Protein AF-A0A6I3TLT6-F1 (afdb_monomer_lite)

InterPro domains:
  IPR009057 Homedomain-like superfamily [SSF46689] (10-52)

Structure (mmCIF, N/CA/C/O backbone):
data_AF-A0A6I3TLT6-F1
#
_entry.id   AF-A0A6I3TLT6-F1
#
loop_
_atom_site.group_PDB
_atom_site.id
_atom_site.type_symbol
_atom_site.label_atom_id
_atom_site.label_alt_id
_atom_site.label_comp_id
_atom_site.label_asym_id
_atom_site.label_entity_id
_atom_site.label_seq_id
_atom_site.pdbx_PDB_ins_code
_atom_site.Cartn_x
_atom_site.Cartn_y
_atom_site.Cartn_z
_atom_site.occupancy
_atom_site.B_iso_or_equiv
_atom_site.auth_seq_id
_atom_site.auth_comp_id
_atom_site.auth_asym_id
_atom_site.auth_atom_id
_atom_site.pdbx_PDB_model_num
ATOM 1 N N . MET A 1 1 ? -21.005 -24.838 44.527 1.00 36.56 1 MET A N 1
ATOM 2 C CA . MET A 1 1 ? -20.343 -23.586 44.093 1.00 36.56 1 MET A CA 1
ATOM 3 C C . MET A 1 1 ? -20.657 -23.372 42.619 1.00 36.56 1 MET A C 1
ATOM 5 O O . MET A 1 1 ? -20.173 -24.137 41.798 1.00 36.56 1 MET A O 1
ATOM 9 N N . ILE A 1 2 ? -21.526 -22.415 42.280 1.00 41.06 2 ILE A N 1
ATOM 10 C CA . ILE A 1 2 ? -21.859 -22.098 40.882 1.00 41.06 2 ILE A CA 1
ATOM 11 C C . ILE A 1 2 ? -20.858 -21.042 40.410 1.00 41.06 2 ILE A C 1
ATOM 13 O O . ILE A 1 2 ? -20.896 -19.899 40.861 1.00 41.06 2 ILE A O 1
ATOM 17 N N . LEU A 1 3 ? -19.928 -21.436 39.540 1.00 45.03 3 LEU A N 1
ATOM 18 C CA . LEU A 1 3 ? -18.955 -20.527 38.943 1.00 45.03 3 LEU A CA 1
ATOM 19 C C . LEU A 1 3 ? -19.665 -19.697 37.859 1.00 45.03 3 LEU A C 1
ATOM 21 O O . LEU A 1 3 ? -19.879 -20.160 36.738 1.00 45.03 3 LEU A O 1
ATOM 25 N N . ALA A 1 4 ? -20.081 -18.479 38.206 1.00 45.50 4 ALA A N 1
ATOM 26 C CA . ALA A 1 4 ? -20.694 -17.550 37.265 1.00 45.50 4 ALA A CA 1
ATOM 27 C C . ALA A 1 4 ? -19.682 -17.159 36.170 1.00 45.50 4 ALA A C 1
ATOM 29 O O . ALA A 1 4 ? -18.732 -16.412 36.414 1.00 45.50 4 ALA A O 1
ATOM 30 N N . LYS A 1 5 ? -19.882 -17.658 34.942 1.00 53.06 5 LYS A N 1
ATOM 31 C CA . LYS A 1 5 ? -19.156 -17.195 33.748 1.00 53.06 5 LYS A CA 1
ATOM 32 C C . LYS A 1 5 ? -19.439 -15.704 33.546 1.00 53.06 5 LYS A C 1
ATOM 34 O O . LYS A 1 5 ? -20.548 -15.314 33.190 1.00 53.06 5 LYS A O 1
ATOM 39 N N . LYS A 1 6 ? -18.420 -14.869 33.752 1.00 47.28 6 LYS A N 1
ATOM 40 C CA . LYS A 1 6 ? -18.454 -13.425 33.484 1.00 47.28 6 LYS A CA 1
ATOM 41 C C . LYS A 1 6 ? -18.653 -13.204 31.977 1.00 47.28 6 LYS A C 1
ATOM 43 O O . LYS A 1 6 ? -17.715 -13.342 31.196 1.00 47.28 6 LYS A O 1
ATOM 48 N N . THR A 1 7 ? -19.867 -12.881 31.540 1.00 52.59 7 THR A N 1
ATOM 49 C CA . THR A 1 7 ? -20.115 -12.473 30.150 1.00 52.59 7 THR A CA 1
ATOM 50 C C . THR A 1 7 ? -19.542 -11.069 29.954 1.00 52.59 7 THR A C 1
ATOM 52 O O . THR A 1 7 ? -20.036 -10.125 30.574 1.00 52.59 7 THR A O 1
ATOM 55 N N . LYS A 1 8 ? -18.507 -10.907 29.117 1.00 55.91 8 LYS A N 1
ATOM 56 C CA . LYS A 1 8 ? -18.017 -9.584 28.697 1.00 55.91 8 LYS A CA 1
ATOM 57 C C . LYS A 1 8 ? -19.110 -8.895 27.863 1.00 55.91 8 LYS A C 1
ATOM 59 O O . LYS A 1 8 ? -19.163 -9.053 26.650 1.00 55.91 8 LYS A O 1
ATOM 64 N N . ARG A 1 9 ? -20.021 -8.174 28.522 1.00 58.06 9 ARG A N 1
ATOM 65 C CA . ARG A 1 9 ? -21.029 -7.312 27.887 1.00 58.06 9 ARG A CA 1
ATOM 66 C C . ARG A 1 9 ? -20.372 -5.981 27.510 1.00 58.06 9 ARG A C 1
ATOM 68 O O . ARG A 1 9 ? -20.470 -5.011 28.248 1.00 58.06 9 ARG A O 1
ATOM 75 N N . GLY A 1 10 ? -19.658 -5.973 26.389 1.00 63.28 10 GLY A N 1
ATOM 76 C CA . GLY A 1 10 ? -19.224 -4.762 25.688 1.00 63.28 10 GLY A CA 1
ATOM 77 C C . GLY A 1 10 ? -19.865 -4.706 24.301 1.00 63.28 10 GLY A C 1
ATOM 78 O O . GLY A 1 10 ? -20.274 -5.744 23.776 1.00 63.28 10 GLY A O 1
ATOM 79 N N . ARG A 1 11 ? -19.972 -3.509 23.705 1.00 56.91 11 ARG A N 1
ATOM 80 C CA . ARG A 1 11 ? -20.363 -3.353 22.293 1.00 56.91 11 ARG A CA 1
ATOM 81 C C . ARG A 1 11 ? -19.455 -4.252 21.437 1.00 56.91 11 ARG A C 1
ATOM 83 O O . ARG A 1 11 ? -18.245 -4.212 21.659 1.00 56.91 11 ARG A O 1
ATOM 90 N N . PRO A 1 12 ? -19.989 -5.038 20.485 1.00 65.31 12 PRO A N 1
ATOM 91 C CA . PRO A 1 12 ? -19.155 -5.836 19.593 1.00 65.31 12 PRO A CA 1
ATOM 92 C C . PRO A 1 12 ? -18.091 -4.956 18.929 1.00 65.31 12 PRO A C 1
ATOM 94 O O . PRO A 1 12 ? -18.420 -3.918 18.348 1.00 65.31 12 PRO A O 1
ATOM 97 N N . THR A 1 13 ? -16.819 -5.335 19.051 1.00 73.31 13 THR A N 1
ATOM 98 C CA . THR A 1 13 ? -15.714 -4.593 18.438 1.00 73.31 13 THR A CA 1
ATOM 99 C C . THR A 1 13 ? -15.857 -4.645 16.918 1.00 73.31 13 THR A C 1
ATOM 101 O O . THR A 1 13 ? -16.047 -5.719 16.350 1.00 73.31 13 THR A O 1
ATOM 104 N N . LYS A 1 14 ? -15.729 -3.496 16.239 1.00 80.00 14 LYS A N 1
ATOM 105 C CA . LYS A 1 14 ? -15.731 -3.438 14.763 1.00 80.00 14 LYS A CA 1
ATOM 106 C C . LYS A 1 14 ? -14.537 -4.180 14.131 1.00 80.00 14 LYS A C 1
ATOM 108 O O . LYS A 1 14 ? -14.604 -4.575 12.970 1.00 80.00 14 LYS A O 1
ATOM 113 N N . MET A 1 15 ? -13.468 -4.409 14.898 1.00 88.25 15 MET A N 1
ATOM 114 C CA . MET A 1 15 ? -12.300 -5.219 14.523 1.00 88.25 15 MET A CA 1
ATOM 115 C C . MET A 1 15 ? -12.587 -6.711 14.687 1.00 88.25 15 MET A C 1
ATOM 117 O O . MET A 1 15 ? -12.119 -7.371 15.612 1.00 88.25 15 MET A O 1
ATOM 121 N N . THR A 1 16 ? -13.403 -7.238 13.780 1.00 92.81 16 THR A N 1
ATOM 122 C CA . THR A 1 16 ? -13.607 -8.681 13.632 1.00 92.81 16 THR A CA 1
ATOM 123 C C . THR A 1 16 ? -12.461 -9.304 12.831 1.00 92.81 16 THR A C 1
ATOM 125 O O . THR A 1 16 ? -11.738 -8.603 12.124 1.00 92.81 16 THR A O 1
ATOM 128 N N . GLN A 1 17 ? -12.330 -10.632 12.855 1.00 91.75 17 GLN A N 1
ATOM 129 C CA . GLN A 1 17 ? -11.370 -11.340 11.993 1.00 91.75 17 GLN A CA 1
ATOM 130 C C . GLN A 1 17 ? -11.588 -11.045 10.497 1.00 91.75 17 GLN A C 1
ATOM 132 O O . GLN A 1 17 ? -10.625 -10.914 9.745 1.00 91.75 17 GLN A O 1
ATOM 137 N N . GLY A 1 18 ? -12.845 -10.870 10.068 1.00 94.38 18 GLY A N 1
ATOM 138 C CA . GLY A 1 18 ? -13.164 -10.463 8.697 1.00 94.38 18 GLY A CA 1
ATOM 139 C C . GLY A 1 18 ? -12.649 -9.060 8.369 1.00 94.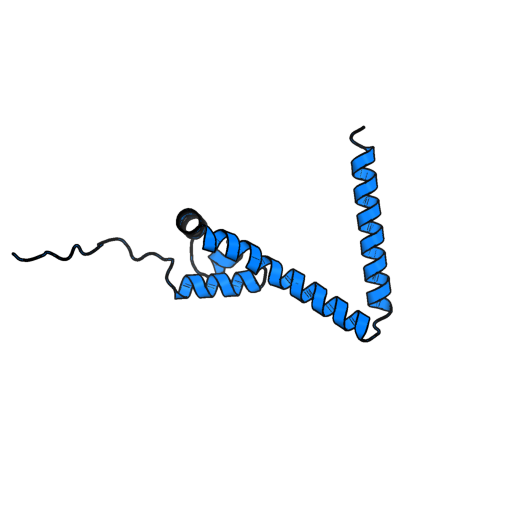38 18 GLY A C 1
ATOM 140 O O . GLY A 1 18 ? -12.068 -8.850 7.306 1.00 94.38 18 GLY A O 1
ATOM 141 N N . THR A 1 19 ? -12.789 -8.123 9.308 1.00 95.31 19 THR A N 1
ATOM 142 C CA . THR A 1 19 ? -12.259 -6.757 9.186 1.00 95.31 19 THR A CA 1
ATOM 143 C C . THR A 1 19 ? -10.735 -6.762 9.079 1.00 95.31 19 THR A C 1
ATOM 145 O O . THR A 1 19 ? -10.189 -6.111 8.194 1.00 95.31 19 THR A O 1
ATOM 148 N N . LEU A 1 20 ? -10.047 -7.536 9.927 1.00 96.00 20 LEU A N 1
ATOM 149 C CA . LEU A 1 20 ? -8.584 -7.653 9.907 1.00 96.00 20 LEU A CA 1
ATOM 150 C C . LEU A 1 20 ? -8.081 -8.191 8.570 1.00 96.00 20 LEU A C 1
ATOM 152 O O . LEU A 1 20 ? -7.208 -7.588 7.953 1.00 96.00 20 LEU A O 1
ATOM 156 N N . ARG A 1 21 ? -8.684 -9.278 8.079 1.00 96.81 21 ARG A N 1
ATOM 157 C CA . ARG A 1 21 ? -8.330 -9.847 6.777 1.00 96.81 21 ARG A CA 1
ATOM 158 C C . ARG A 1 21 ? -8.544 -8.842 5.645 1.00 96.81 21 ARG A C 1
ATOM 160 O O . ARG A 1 21 ? -7.673 -8.691 4.794 1.00 96.81 21 ARG A O 1
ATOM 167 N N . LYS A 1 22 ? -9.674 -8.130 5.655 1.00 97.31 22 LYS A N 1
ATOM 168 C CA . LYS A 1 22 ? -9.973 -7.095 4.660 1.00 97.31 22 LYS A CA 1
ATOM 169 C C . LYS A 1 22 ? -8.932 -5.976 4.691 1.00 97.31 22 LYS A C 1
ATOM 171 O O . LYS A 1 22 ? -8.434 -5.587 3.642 1.00 97.31 22 LYS A O 1
ATOM 176 N N . LEU A 1 23 ? -8.564 -5.493 5.877 1.00 97.62 23 LEU A N 1
ATOM 177 C CA . LEU A 1 23 ? -7.520 -4.482 6.040 1.00 97.62 23 LEU A CA 1
ATOM 178 C C . LEU A 1 23 ? -6.174 -4.963 5.494 1.00 97.62 23 LEU A C 1
ATOM 180 O O . LEU A 1 23 ? -5.559 -4.258 4.702 1.00 97.62 23 LEU A O 1
ATOM 184 N N . GLU A 1 24 ? -5.732 -6.168 5.855 1.00 97.31 24 GLU A N 1
ATOM 185 C CA . GLU A 1 24 ? -4.477 -6.726 5.338 1.00 97.31 24 GLU A CA 1
ATOM 186 C C . GLU A 1 24 ? -4.479 -6.829 3.811 1.00 97.31 24 GLU A C 1
ATOM 188 O O . GLU A 1 24 ?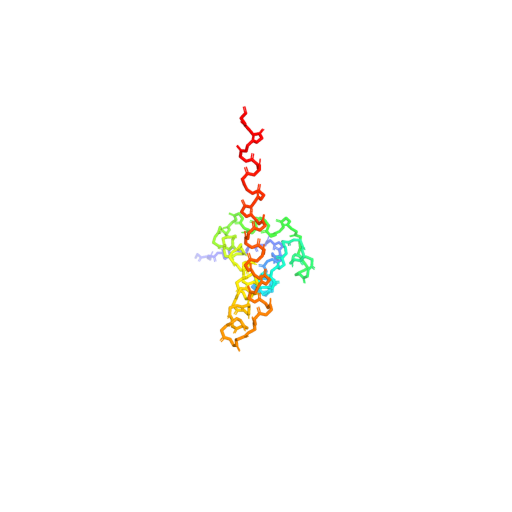 -3.512 -6.435 3.160 1.00 97.31 24 GLU A O 1
ATOM 193 N N . GLU A 1 25 ? -5.579 -7.299 3.223 1.00 97.00 25 GLU A N 1
ATOM 194 C CA . GLU A 1 25 ? -5.754 -7.365 1.774 1.00 97.00 25 GLU A CA 1
ATOM 195 C C . GLU A 1 25 ? -5.655 -5.978 1.110 1.00 97.00 25 GLU A C 1
ATOM 197 O O . GLU A 1 25 ? -5.104 -5.854 0.011 1.00 97.00 25 GLU A O 1
ATOM 202 N N . LEU A 1 26 ? -6.164 -4.929 1.757 1.00 97.94 26 LEU A N 1
ATOM 203 C CA . LEU A 1 26 ? -6.069 -3.547 1.280 1.00 97.94 26 LEU A CA 1
ATOM 204 C C . LEU A 1 26 ? -4.642 -2.999 1.433 1.00 97.94 26 LEU A C 1
ATOM 206 O O . LEU A 1 26 ? -4.113 -2.401 0.497 1.00 97.94 26 LEU A O 1
ATOM 210 N N . PHE A 1 27 ? -3.963 -3.285 2.545 1.00 98.00 27 PHE A N 1
ATOM 211 C CA . PHE A 1 27 ? -2.572 -2.875 2.747 1.00 98.00 27 PHE A CA 1
ATOM 212 C C . PHE A 1 27 ? -1.611 -3.557 1.774 1.00 98.00 27 PHE A C 1
ATOM 214 O O . PHE A 1 27 ? -0.712 -2.901 1.259 1.00 98.00 27 PHE A O 1
ATOM 221 N N . VAL A 1 28 ? -1.827 -4.830 1.420 1.00 97.00 28 VAL A N 1
ATOM 222 C CA . VAL A 1 28 ? -1.049 -5.514 0.364 1.00 97.00 28 VAL A CA 1
ATOM 223 C C . VAL A 1 28 ? -1.144 -4.787 -0.980 1.00 97.00 28 VAL A C 1
ATOM 225 O O . VAL A 1 28 ? -0.217 -4.865 -1.789 1.00 97.00 28 VAL A O 1
ATOM 228 N N . ARG A 1 29 ? -2.250 -4.074 -1.219 1.00 95.88 29 ARG A N 1
ATOM 229 C CA . ARG A 1 29 ? -2.483 -3.235 -2.402 1.00 95.88 29 ARG A CA 1
ATOM 230 C C . ARG A 1 29 ? -1.941 -1.809 -2.247 1.00 95.88 29 ARG A C 1
ATOM 232 O O . ARG A 1 29 ? -2.152 -0.991 -3.133 1.00 95.88 29 ARG A O 1
ATOM 239 N N . GLY A 1 30 ? -1.191 -1.527 -1.182 1.00 94.81 30 GLY A N 1
ATOM 240 C CA . GLY A 1 30 ? -0.472 -0.268 -0.992 1.00 94.81 30 GLY A CA 1
ATOM 241 C C . GLY A 1 30 ? -1.343 0.889 -0.510 1.00 94.81 30 GLY A C 1
ATOM 242 O O . GLY A 1 30 ? -0.884 2.026 -0.558 1.00 94.81 30 GLY A O 1
ATOM 243 N N . LEU A 1 31 ? -2.569 0.614 -0.059 1.00 97.25 31 LEU A N 1
ATOM 244 C CA . LEU A 1 31 ? -3.476 1.648 0.431 1.00 97.25 31 LEU A CA 1
ATOM 245 C C . LEU A 1 31 ? -2.980 2.252 1.749 1.00 97.25 31 LEU A C 1
ATOM 247 O O . LEU A 1 31 ? -2.379 1.576 2.593 1.00 97.25 31 LEU A O 1
ATOM 251 N N . SER A 1 32 ? -3.275 3.536 1.925 1.00 96.69 32 SER A N 1
ATOM 252 C CA . SER A 1 32 ? -3.092 4.263 3.178 1.00 96.69 32 SER A CA 1
ATOM 253 C C . SER A 1 32 ? -4.045 3.765 4.271 1.00 96.69 32 SER A C 1
ATOM 255 O O . SER A 1 32 ? -5.015 3.049 4.011 1.00 96.69 32 SER A O 1
ATOM 257 N N . ASP A 1 33 ? -3.774 4.152 5.520 1.00 97.19 33 ASP A N 1
ATOM 258 C CA . ASP A 1 33 ? -4.645 3.820 6.656 1.00 97.19 33 ASP A CA 1
ATOM 259 C C . ASP A 1 33 ? -6.067 4.354 6.461 1.00 97.19 33 ASP A C 1
ATOM 261 O O . ASP A 1 33 ? -7.030 3.660 6.779 1.00 97.19 33 ASP A O 1
ATOM 265 N N . GLU A 1 34 ? -6.201 5.562 5.915 1.00 97.75 34 GLU A N 1
ATOM 266 C CA . GLU A 1 34 ? -7.485 6.227 5.693 1.00 97.75 34 GLU A CA 1
ATOM 267 C C . GLU A 1 34 ? -8.306 5.512 4.619 1.00 97.75 34 GLU A C 1
ATOM 269 O O . GLU A 1 34 ? -9.461 5.159 4.860 1.00 97.75 34 GLU A O 1
ATOM 274 N N . GLU A 1 35 ? -7.696 5.215 3.469 1.00 97.88 35 GLU A N 1
ATOM 275 C CA . GLU A 1 35 ? -8.344 4.474 2.380 1.00 97.88 35 GLU A CA 1
ATOM 276 C C . GLU A 1 35 ? -8.746 3.066 2.827 1.00 97.88 35 GLU A C 1
ATOM 278 O O . GLU A 1 35 ? -9.854 2.604 2.543 1.00 97.88 35 GLU A O 1
ATOM 283 N N . ALA A 1 36 ? -7.863 2.381 3.560 1.00 97.62 36 ALA A N 1
ATOM 284 C CA . ALA A 1 36 ? -8.144 1.049 4.069 1.00 97.62 36 ALA A CA 1
ATOM 285 C C . ALA A 1 36 ? -9.292 1.063 5.088 1.00 97.62 36 ALA A C 1
ATOM 287 O O . ALA A 1 36 ? -10.174 0.207 5.018 1.00 97.62 36 ALA A O 1
ATOM 288 N N . CYS A 1 37 ? -9.322 2.044 5.997 1.00 97.00 37 CYS A N 1
ATOM 289 C CA . CYS A 1 37 ? -10.408 2.217 6.964 1.00 97.00 37 CYS A CA 1
ATOM 290 C C . CYS A 1 37 ? -11.742 2.527 6.281 1.00 97.00 37 CYS A C 1
ATOM 292 O O . CYS A 1 37 ? -12.748 1.897 6.609 1.00 97.00 37 CYS A O 1
ATOM 294 N N . LEU A 1 38 ? -11.734 3.435 5.298 1.00 97.56 38 LEU A N 1
ATOM 295 C CA . LEU A 1 38 ? -12.909 3.791 4.506 1.00 97.56 38 LEU A CA 1
ATOM 296 C C . LEU A 1 38 ? -13.495 2.556 3.812 1.00 97.56 38 LEU A C 1
ATOM 298 O O . LEU A 1 38 ? -14.686 2.278 3.927 1.00 97.56 38 LEU A O 1
ATOM 302 N N . LEU A 1 39 ? -12.651 1.769 3.142 1.00 96.81 39 LEU A N 1
ATOM 303 C CA . LEU A 1 39 ? -13.089 0.559 2.446 1.00 96.81 39 LEU A CA 1
ATOM 304 C C . LEU A 1 39 ? -13.462 -0.574 3.407 1.00 96.81 39 LEU A C 1
ATOM 306 O O . LEU A 1 39 ? -14.291 -1.416 3.059 1.00 96.81 39 LEU A O 1
ATOM 310 N N . ALA A 1 40 ? -12.881 -0.627 4.606 1.00 95.75 40 ALA A N 1
ATOM 311 C CA . ALA A 1 40 ? -13.204 -1.611 5.638 1.00 95.75 40 ALA A CA 1
ATOM 312 C C . ALA A 1 40 ? -14.394 -1.219 6.534 1.00 95.75 40 ALA A C 1
ATOM 314 O O . ALA A 1 40 ? -14.767 -2.018 7.391 1.00 95.75 40 ALA A O 1
ATOM 315 N N . ASP A 1 41 ? -15.005 -0.050 6.314 1.00 94.75 41 ASP A N 1
ATOM 316 C CA . ASP A 1 41 ? -16.114 0.501 7.110 1.00 94.75 41 ASP A CA 1
ATOM 317 C C . ASP A 1 41 ? -15.795 0.617 8.620 1.00 94.75 41 ASP A C 1
ATOM 319 O O . ASP A 1 41 ? -16.601 0.334 9.520 1.00 94.75 41 ASP A O 1
ATOM 323 N N . ILE A 1 42 ? -14.566 1.047 8.920 1.00 95.00 42 ILE A N 1
ATOM 324 C CA . ILE A 1 42 ? -14.115 1.346 10.283 1.00 95.00 42 ILE A CA 1
ATOM 325 C C . ILE A 1 42 ? -13.586 2.774 10.395 1.00 95.00 42 ILE A C 1
ATOM 327 O O . ILE A 1 42 ? -13.169 3.385 9.419 1.00 95.00 42 ILE A O 1
ATOM 331 N N . GLY A 1 43 ? -13.588 3.311 11.615 1.00 94.75 43 GLY A N 1
ATOM 332 C CA . GLY A 1 43 ? -12.922 4.583 11.892 1.00 94.75 43 GLY A CA 1
ATOM 333 C C . GLY A 1 43 ? -11.410 4.399 12.018 1.00 94.75 43 GLY A C 1
ATOM 334 O O . GLY A 1 43 ? -10.951 3.388 12.551 1.00 94.75 43 GLY A O 1
ATOM 335 N N . THR A 1 44 ? -10.637 5.404 11.612 1.00 95.38 44 THR A N 1
ATOM 336 C CA . THR A 1 44 ? -9.170 5.430 11.775 1.00 95.38 44 THR A CA 1
ATOM 337 C C . THR A 1 44 ? -8.746 5.306 13.238 1.00 95.38 44 THR A C 1
ATOM 339 O O . THR A 1 44 ? -7.806 4.584 13.553 1.00 95.38 44 THR A O 1
ATOM 342 N N . THR A 1 45 ? -9.496 5.914 14.161 1.00 95.38 45 THR A N 1
ATOM 343 C CA . THR A 1 45 ? -9.296 5.747 15.610 1.00 95.38 45 THR A CA 1
ATOM 344 C C . THR A 1 45 ? -9.399 4.286 16.039 1.00 95.38 45 THR A C 1
ATOM 346 O O . THR A 1 45 ? -8.551 3.808 16.780 1.00 95.38 45 THR A O 1
ATOM 349 N N . THR A 1 46 ? -10.370 3.540 15.498 1.00 94.69 46 THR A N 1
ATOM 350 C CA . THR A 1 46 ? -10.533 2.105 15.779 1.00 94.69 46 THR A CA 1
ATOM 351 C C . THR A 1 46 ? -9.322 1.296 15.313 1.00 94.69 46 THR A C 1
ATOM 353 O O . THR A 1 46 ? -8.892 0.386 16.019 1.00 94.69 46 THR A O 1
ATOM 356 N N . LEU A 1 47 ? -8.754 1.628 14.148 1.00 96.06 47 LEU A N 1
ATOM 357 C CA . LEU A 1 47 ? -7.525 1.003 13.662 1.00 96.06 47 LEU A CA 1
ATOM 358 C C . LEU A 1 47 ? -6.340 1.316 14.585 1.00 96.06 47 LEU A C 1
ATOM 360 O O . LEU A 1 47 ? -5.615 0.403 14.972 1.00 96.06 47 LEU A O 1
ATOM 364 N N . TYR A 1 48 ? -6.145 2.583 14.955 1.00 96.19 48 TYR A N 1
ATOM 365 C CA . TYR A 1 48 ? -5.012 2.982 15.791 1.00 96.19 48 TYR A CA 1
ATOM 366 C C . TYR A 1 48 ? -5.093 2.426 17.208 1.00 96.19 48 TYR A C 1
ATOM 368 O O . TYR A 1 48 ? -4.074 2.002 17.747 1.00 96.19 48 TYR A O 1
ATOM 376 N N . ASP A 1 49 ? -6.282 2.377 17.799 1.00 95.38 49 ASP A N 1
ATOM 377 C CA . ASP A 1 49 ? -6.468 1.767 19.113 1.00 95.38 49 ASP A CA 1
ATOM 378 C C . ASP A 1 49 ? -6.182 0.262 19.062 1.00 95.38 49 ASP A C 1
ATOM 380 O O . ASP A 1 49 ? -5.461 -0.255 19.914 1.00 95.38 49 ASP A O 1
ATOM 384 N N . TYR A 1 50 ? -6.609 -0.421 17.995 1.00 95.12 50 TYR A N 1
ATOM 385 C CA . TYR A 1 50 ? -6.231 -1.814 17.774 1.00 95.12 50 TYR A CA 1
ATOM 386 C C . TYR A 1 50 ? -4.714 -1.993 17.598 1.00 95.12 50 TYR A C 1
ATOM 388 O O . TYR A 1 50 ? -4.146 -2.919 18.168 1.00 95.12 50 TYR A O 1
ATOM 396 N N . CYS A 1 51 ? -4.036 -1.107 16.861 1.00 96.06 51 CYS A N 1
ATOM 397 C CA . CYS A 1 51 ? -2.577 -1.131 16.704 1.00 96.06 51 CYS A CA 1
ATOM 398 C C . CYS A 1 51 ? -1.828 -0.916 18.029 1.00 96.06 51 CYS A C 1
ATOM 400 O O . CYS A 1 51 ? -0.798 -1.549 18.240 1.00 96.06 51 CYS A O 1
ATOM 402 N N . LYS A 1 52 ? -2.333 -0.057 18.926 1.00 95.94 52 LYS A N 1
ATOM 403 C CA . L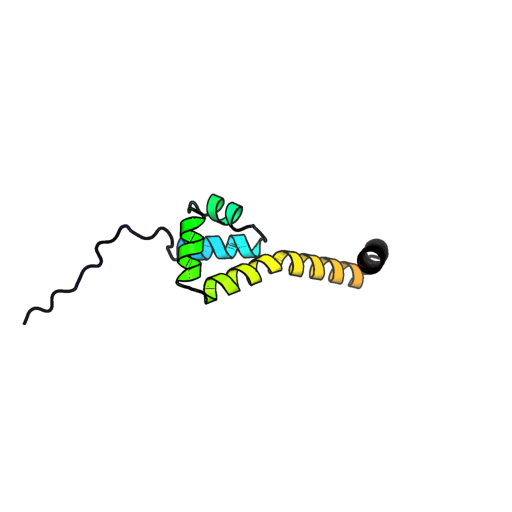YS A 1 52 ? -1.737 0.145 20.261 1.00 95.94 52 LYS A CA 1
ATOM 404 C C . LYS A 1 52 ? -1.809 -1.125 21.106 1.00 95.94 52 LYS A C 1
ATOM 406 O O . LYS A 1 52 ? -0.852 -1.453 21.797 1.00 95.94 52 LYS A O 1
ATOM 411 N N . GLU A 1 53 ? -2.936 -1.830 21.045 1.00 95.31 53 GLU A N 1
ATOM 412 C CA . GLU A 1 53 ? -3.133 -3.096 21.759 1.00 95.31 53 GLU A CA 1
ATOM 413 C C . GLU A 1 53 ? -2.418 -4.277 21.080 1.00 95.31 53 GLU A C 1
ATOM 415 O O . GLU A 1 53 ? -2.112 -5.269 21.738 1.00 95.31 53 GLU A O 1
ATOM 420 N N . ASN A 1 54 ? -2.134 -4.173 19.776 1.00 95.94 54 ASN A N 1
ATOM 421 C CA . ASN A 1 54 ? -1.539 -5.228 18.954 1.00 95.94 54 ASN A CA 1
ATOM 422 C C . ASN A 1 54 ? -0.359 -4.672 18.124 1.00 95.94 54 ASN A C 1
ATOM 424 O O . ASN A 1 54 ? -0.499 -4.472 16.910 1.00 95.94 54 ASN A O 1
ATOM 428 N N . PRO A 1 55 ? 0.817 -4.435 18.741 1.00 96.25 55 PRO A N 1
ATOM 429 C CA . PRO A 1 55 ? 1.975 -3.858 18.052 1.00 96.25 55 PRO A CA 1
ATOM 430 C C . PRO A 1 55 ? 2.434 -4.664 16.828 1.00 96.25 55 PRO A C 1
ATOM 432 O O . PRO A 1 55 ? 2.780 -4.078 15.803 1.00 96.25 55 PRO A O 1
ATOM 435 N N . GLU A 1 56 ? 2.345 -5.997 16.885 1.00 96.31 56 GLU A N 1
ATOM 436 C CA . GLU A 1 56 ? 2.680 -6.892 15.765 1.00 96.31 56 GLU A CA 1
ATOM 437 C C . GLU A 1 56 ? 1.826 -6.614 14.519 1.00 96.31 56 GLU A C 1
ATOM 439 O O . GLU A 1 56 ? 2.317 -6.648 13.389 1.00 96.31 56 GLU A O 1
ATOM 444 N N . PHE A 1 57 ? 0.542 -6.289 14.705 1.00 95.94 57 PHE A N 1
ATOM 445 C CA . PHE A 1 57 ? -0.332 -5.914 13.597 1.00 95.94 57 PHE A CA 1
ATOM 446 C C . PHE A 1 57 ? 0.075 -4.563 13.002 1.00 95.94 57 PHE A C 1
ATOM 448 O O . PHE A 1 57 ? 0.025 -4.386 11.785 1.00 95.94 57 PHE A O 1
ATOM 455 N N . SER A 1 58 ? 0.511 -3.618 13.841 1.00 96.06 58 SER A N 1
ATOM 456 C CA . SER A 1 58 ? 1.009 -2.317 13.384 1.00 96.06 58 SER A CA 1
ATOM 457 C C . SER A 1 58 ? 2.252 -2.462 12.505 1.00 96.06 58 SER A C 1
ATOM 459 O O . SER A 1 58 ? 2.312 -1.866 11.432 1.00 96.06 58 SER A O 1
ATOM 461 N N . GLU A 1 59 ? 3.217 -3.284 12.918 1.00 96.62 59 GLU A N 1
ATOM 462 C CA . GLU A 1 59 ? 4.414 -3.567 12.120 1.00 96.62 59 GLU A CA 1
ATOM 463 C C . GLU A 1 59 ? 4.056 -4.291 10.816 1.00 96.62 59 GLU A C 1
ATOM 465 O O . GLU A 1 59 ? 4.436 -3.861 9.722 1.00 96.62 59 GLU A O 1
ATOM 470 N N . ARG A 1 60 ? 3.243 -5.350 10.910 1.00 96.38 60 ARG A N 1
ATOM 471 C CA . ARG A 1 60 ? 2.775 -6.108 9.745 1.00 96.38 60 ARG A CA 1
ATOM 472 C C . ARG A 1 60 ? 2.076 -5.209 8.731 1.00 96.38 60 ARG A C 1
ATOM 474 O O . ARG A 1 60 ? 2.361 -5.315 7.542 1.00 96.38 60 ARG A O 1
ATOM 481 N N . LYS A 1 61 ? 1.200 -4.307 9.175 1.00 95.31 61 LYS A N 1
ATOM 482 C CA . LYS A 1 61 ? 0.516 -3.327 8.321 1.00 95.31 61 LYS A CA 1
ATOM 483 C C . LYS A 1 61 ? 1.504 -2.513 7.484 1.00 95.31 61 LYS 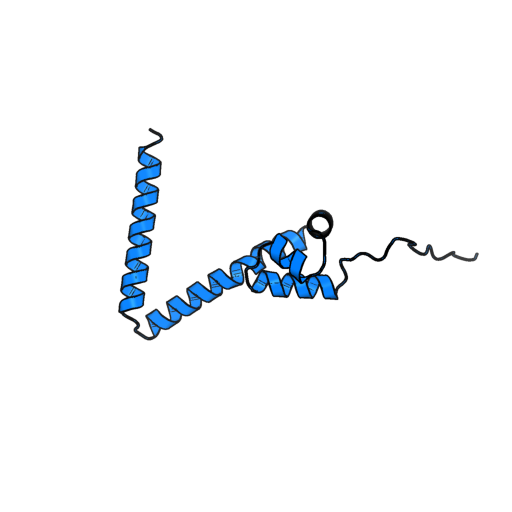A C 1
ATOM 485 O O . LYS A 1 61 ? 1.334 -2.421 6.268 1.00 95.31 61 LYS A O 1
ATOM 490 N N . GLU A 1 62 ? 2.540 -1.954 8.107 1.00 96.56 62 GLU A N 1
ATOM 491 C CA . GLU A 1 62 ? 3.536 -1.141 7.399 1.00 96.56 62 GLU A CA 1
ATOM 492 C C . GLU A 1 62 ? 4.351 -1.965 6.393 1.00 96.56 62 GLU A C 1
ATOM 494 O O . GLU A 1 62 ? 4.612 -1.504 5.276 1.00 96.56 62 GLU A O 1
ATOM 499 N N . LEU A 1 63 ? 4.665 -3.222 6.721 1.00 96.69 63 LEU A N 1
ATOM 500 C CA . LEU A 1 63 ? 5.301 -4.153 5.784 1.00 96.69 63 LEU A CA 1
ATOM 501 C C . LEU A 1 63 ? 4.392 -4.497 4.596 1.00 96.69 63 LEU A C 1
ATOM 503 O O . LEU A 1 63 ? 4.854 -4.544 3.452 1.00 96.69 63 LEU A O 1
ATOM 507 N N . LEU A 1 64 ? 3.096 -4.719 4.835 1.00 97.31 64 LEU A N 1
ATOM 508 C CA . LEU A 1 64 ? 2.139 -5.037 3.773 1.00 97.31 64 LEU A CA 1
ATOM 509 C C . LEU A 1 64 ? 2.026 -3.889 2.766 1.00 97.31 64 LEU A C 1
ATOM 511 O O . LEU A 1 64 ? 2.036 -4.156 1.565 1.00 97.31 64 LEU A O 1
ATOM 515 N N . LYS A 1 65 ? 2.050 -2.630 3.218 1.00 95.19 65 LYS A N 1
ATOM 516 C CA . LYS A 1 65 ? 2.038 -1.450 2.333 1.00 95.19 65 LYS A CA 1
ATOM 517 C C . LYS A 1 65 ? 3.223 -1.396 1.367 1.00 95.19 65 LYS A C 1
ATOM 519 O O . LYS A 1 65 ? 3.096 -0.879 0.258 1.00 95.19 65 LYS A O 1
ATOM 524 N N . GLN A 1 66 ? 4.370 -1.979 1.727 1.00 96.44 66 GLN A N 1
ATOM 525 C CA . GLN A 1 66 ? 5.525 -2.046 0.824 1.00 96.44 66 GLN A CA 1
ATOM 526 C C . GLN A 1 66 ? 5.339 -3.049 -0.322 1.00 96.44 66 GLN A C 1
ATOM 528 O O . GLN A 1 66 ? 6.065 -2.979 -1.317 1.00 96.44 66 GLN A O 1
ATOM 533 N N . ARG A 1 67 ? 4.367 -3.971 -0.240 1.00 94.44 67 ARG A N 1
ATOM 534 C CA . ARG A 1 67 ? 4.188 -5.049 -1.228 1.00 94.44 67 ARG A CA 1
ATOM 535 C C . ARG A 1 67 ? 3.981 -4.536 -2.647 1.00 94.44 67 ARG A C 1
ATOM 537 O O . ARG A 1 67 ? 4.527 -5.141 -3.566 1.00 94.44 67 ARG A O 1
ATOM 544 N N . VAL A 1 68 ? 3.253 -3.435 -2.845 1.00 94.38 68 VAL A N 1
ATOM 545 C CA . VAL A 1 68 ? 3.066 -2.860 -4.191 1.00 94.38 68 VAL A CA 1
ATOM 546 C C . VAL A 1 68 ? 4.362 -2.294 -4.744 1.00 94.38 68 VAL A C 1
ATOM 548 O O . VAL A 1 68 ? 4.695 -2.565 -5.893 1.00 94.38 68 VAL A O 1
ATOM 551 N N . LYS A 1 69 ? 5.140 -1.580 -3.926 1.00 93.94 69 LYS A N 1
ATOM 552 C CA . LYS A 1 69 ? 6.453 -1.069 -4.342 1.00 93.94 69 LYS A CA 1
ATOM 553 C C . LYS A 1 69 ? 7.396 -2.214 -4.703 1.00 93.94 69 LYS A C 1
ATOM 555 O O . LYS A 1 69 ? 8.074 -2.150 -5.722 1.00 93.94 69 LYS A O 1
ATOM 560 N N . ILE A 1 70 ? 7.403 -3.282 -3.904 1.00 96.56 70 ILE A N 1
ATOM 561 C CA . ILE A 1 70 ? 8.176 -4.496 -4.195 1.00 96.56 70 ILE A CA 1
ATOM 562 C C . ILE A 1 70 ? 7.711 -5.117 -5.517 1.00 96.56 70 ILE A C 1
ATOM 564 O O . ILE A 1 70 ? 8.539 -5.414 -6.370 1.00 96.56 70 ILE A O 1
ATOM 568 N N . ARG A 1 71 ? 6.397 -5.261 -5.728 1.00 96.12 71 ARG A N 1
ATOM 569 C CA . ARG A 1 71 ? 5.834 -5.784 -6.982 1.00 96.12 71 ARG A CA 1
ATOM 570 C C . ARG A 1 71 ? 6.263 -4.947 -8.187 1.00 96.12 71 ARG A C 1
ATOM 572 O O . ARG A 1 71 ? 6.675 -5.514 -9.188 1.00 96.12 71 ARG A O 1
ATOM 579 N N . ALA A 1 72 ? 6.201 -3.621 -8.081 1.00 95.88 72 ALA A N 1
ATOM 580 C CA . ALA A 1 72 ? 6.619 -2.718 -9.148 1.00 95.88 72 ALA A CA 1
ATOM 581 C C . ALA A 1 72 ? 8.104 -2.902 -9.490 1.00 95.88 72 ALA A C 1
ATOM 583 O O . ALA A 1 72 ? 8.442 -3.048 -10.660 1.00 95.88 72 ALA A O 1
ATOM 584 N N . LYS A 1 73 ? 8.977 -2.992 -8.475 1.00 96.25 73 LYS A N 1
ATOM 585 C CA . LYS A 1 73 ? 10.407 -3.278 -8.672 1.00 96.25 73 LYS A CA 1
ATOM 586 C C . LYS A 1 73 ? 10.635 -4.610 -9.383 1.00 96.25 73 LYS A C 1
ATOM 588 O O . LYS A 1 73 ? 11.426 -4.663 -10.314 1.00 96.25 73 LYS A O 1
ATOM 593 N N . LEU A 1 74 ? 9.924 -5.664 -8.980 1.00 97.44 74 LEU A N 1
ATOM 594 C CA . LEU A 1 74 ? 10.029 -6.980 -9.617 1.00 97.44 74 LEU A CA 1
ATOM 595 C C . LEU A 1 74 ? 9.549 -6.957 -11.072 1.00 97.44 74 LEU A C 1
ATOM 597 O O . LEU A 1 74 ? 10.194 -7.548 -11.928 1.00 97.44 74 LEU A O 1
ATOM 601 N N . ASN A 1 75 ? 8.454 -6.250 -11.363 1.00 97.69 75 ASN A N 1
ATOM 602 C CA . ASN A 1 75 ? 7.964 -6.095 -12.732 1.00 97.69 75 ASN A CA 1
ATOM 603 C C . ASN A 1 75 ? 8.986 -5.365 -13.615 1.00 97.69 75 ASN A C 1
ATOM 605 O O . ASN A 1 75 ? 9.231 -5.7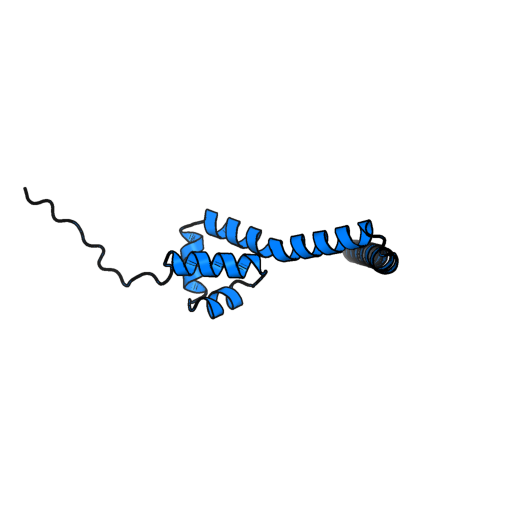98 -14.736 1.00 97.69 75 ASN A O 1
ATOM 609 N N . ILE A 1 76 ? 9.596 -4.291 -13.100 1.00 97.19 76 ILE A N 1
ATOM 610 C CA . ILE A 1 76 ? 10.650 -3.548 -13.804 1.00 97.19 76 ILE A CA 1
ATOM 611 C C . ILE A 1 76 ? 11.879 -4.439 -14.022 1.00 97.19 76 ILE A C 1
ATOM 613 O O . ILE A 1 76 ? 12.362 -4.518 -15.144 1.00 97.19 76 ILE A O 1
ATOM 617 N N . SER A 1 77 ? 12.344 -5.147 -12.984 1.00 97.31 77 SER A N 1
ATOM 618 C CA . SER A 1 77 ? 13.484 -6.077 -13.079 1.00 97.31 77 SER A CA 1
ATOM 619 C C . SER A 1 77 ? 13.254 -7.116 -14.164 1.00 97.31 77 SER A C 1
ATOM 621 O O . SER A 1 77 ? 14.102 -7.302 -15.026 1.00 97.31 77 SER A O 1
ATOM 623 N N . LYS A 1 78 ? 12.067 -7.730 -14.170 1.00 98.19 78 LYS A N 1
ATOM 624 C CA . LYS A 1 78 ? 11.705 -8.729 -15.167 1.00 98.19 78 LYS A CA 1
ATOM 625 C C . LYS A 1 78 ? 11.723 -8.160 -16.587 1.00 98.19 78 LYS A C 1
ATOM 627 O O . LYS A 1 78 ? 12.301 -8.773 -17.468 1.00 98.19 78 LYS A O 1
ATOM 632 N N . ALA A 1 79 ? 11.129 -6.990 -16.815 1.00 98.12 79 ALA A N 1
ATOM 633 C CA . ALA A 1 79 ? 11.129 -6.375 -18.144 1.00 98.12 79 ALA A CA 1
ATOM 634 C C . ALA A 1 79 ? 12.551 -6.018 -18.625 1.00 98.12 79 ALA A C 1
ATOM 636 O O . ALA A 1 79 ? 12.864 -6.179 -19.802 1.00 98.12 79 ALA A O 1
ATOM 637 N N . ILE A 1 80 ? 13.427 -5.588 -17.711 1.00 97.62 80 ILE A N 1
ATOM 638 C CA . ILE A 1 80 ? 14.848 -5.353 -18.002 1.00 97.62 80 ILE A CA 1
ATOM 639 C C . ILE A 1 80 ? 15.559 -6.670 -18.355 1.00 97.62 80 ILE A C 1
ATOM 641 O O . ILE A 1 80 ? 16.287 -6.715 -19.344 1.00 97.62 80 ILE A O 1
ATOM 645 N N . GLU A 1 81 ? 15.334 -7.741 -17.588 1.00 97.69 81 GLU A N 1
ATOM 646 C CA . GLU A 1 81 ? 15.866 -9.086 -17.866 1.00 97.69 81 GLU A CA 1
ATOM 647 C C . GLU A 1 81 ? 15.378 -9.632 -19.219 1.00 97.69 81 GLU A C 1
ATOM 649 O O . GLU A 1 81 ? 16.156 -10.244 -19.949 1.00 97.69 81 GLU A O 1
ATOM 654 N N . ASP A 1 82 ? 14.127 -9.341 -19.583 1.00 98.19 82 ASP A N 1
ATOM 655 C CA . ASP A 1 82 ? 13.515 -9.699 -20.867 1.00 98.19 82 ASP A CA 1
ATOM 656 C C . ASP A 1 82 ? 14.032 -8.831 -22.044 1.00 98.19 82 ASP A C 1
ATOM 658 O O . ASP A 1 82 ? 13.679 -9.075 -23.200 1.00 98.19 82 ASP A O 1
ATOM 662 N N . GLY A 1 83 ? 14.89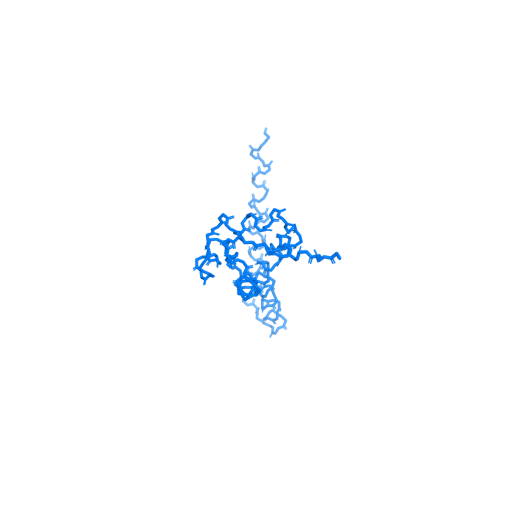7 -7.841 -21.783 1.00 97.56 83 GLY A N 1
ATOM 663 C CA . GLY A 1 83 ? 15.604 -7.063 -22.805 1.00 97.56 83 GLY A CA 1
ATOM 664 C C . GLY A 1 83 ? 14.998 -5.697 -23.143 1.00 97.56 83 GLY A C 1
ATOM 665 O O . GLY A 1 83 ? 15.388 -5.096 -24.150 1.00 97.56 83 GLY A O 1
ATOM 666 N N . ASP A 1 84 ? 14.078 -5.171 -22.325 1.00 97.88 84 ASP A N 1
ATOM 667 C CA . ASP A 1 84 ? 13.511 -3.830 -22.511 1.00 97.88 84 ASP A CA 1
ATOM 668 C C . ASP A 1 84 ? 14.580 -2.741 -22.299 1.00 97.88 84 ASP A C 1
ATOM 670 O O . ASP A 1 84 ? 14.876 -2.274 -21.191 1.00 97.88 84 ASP A O 1
ATOM 674 N N . THR A 1 85 ? 15.202 -2.343 -23.407 1.00 97.31 85 THR A N 1
ATOM 675 C CA . THR A 1 85 ? 16.321 -1.397 -23.421 1.00 97.31 85 THR A CA 1
ATOM 676 C C . THR A 1 85 ? 15.870 0.024 -23.077 1.00 97.31 85 THR A C 1
ATOM 678 O O . THR A 1 85 ? 16.638 0.781 -22.477 1.00 97.31 85 THR A O 1
ATOM 681 N N . ASP A 1 86 ? 14.640 0.407 -23.418 1.00 97.75 86 ASP A N 1
ATOM 682 C CA . ASP A 1 86 ? 14.137 1.754 -23.138 1.00 97.75 86 ASP A CA 1
ATOM 683 C C . ASP A 1 86 ? 13.772 1.909 -21.663 1.00 97.75 86 ASP A C 1
ATOM 685 O O . ASP A 1 86 ? 14.170 2.898 -21.035 1.00 97.75 86 ASP A O 1
ATOM 689 N N . LEU A 1 87 ? 13.141 0.895 -21.064 1.00 96.69 87 LEU A N 1
ATOM 690 C CA . LEU A 1 87 ? 12.922 0.857 -19.620 1.00 96.69 87 LEU A CA 1
ATOM 691 C C . LEU A 1 87 ? 14.249 0.845 -18.846 1.00 96.69 87 LEU A C 1
ATOM 693 O O . LEU A 1 87 ? 14.385 1.546 -17.840 1.00 96.69 87 LEU A O 1
ATOM 697 N N . SER A 1 88 ? 15.254 0.120 -19.346 1.00 96.56 88 SER A N 1
ATOM 698 C CA . SER A 1 88 ? 16.604 0.087 -18.762 1.00 96.56 88 SER A CA 1
ATOM 699 C C . SER A 1 88 ? 17.255 1.477 -18.732 1.00 96.56 88 SER A C 1
ATOM 701 O O . SER A 1 88 ? 17.765 1.913 -17.695 1.00 96.56 88 SER A O 1
ATOM 703 N N . LYS A 1 89 ? 17.203 2.217 -19.851 1.00 97.69 89 LYS A N 1
ATOM 704 C CA . LYS A 1 89 ? 17.705 3.601 -19.927 1.00 97.69 89 LYS A CA 1
ATOM 705 C C . LYS A 1 89 ? 16.946 4.524 -18.978 1.00 97.69 89 LYS A C 1
ATOM 707 O O . LYS A 1 89 ? 17.567 5.327 -18.279 1.00 97.69 89 LYS A O 1
ATOM 712 N N . TRP A 1 90 ? 15.618 4.409 -18.944 1.00 96.94 90 TRP A N 1
ATOM 713 C CA . TRP A 1 90 ? 14.782 5.211 -18.056 1.00 96.94 90 TRP A CA 1
ATOM 714 C C . TRP A 1 90 ? 15.152 4.984 -16.586 1.00 96.94 90 TRP A C 1
ATOM 716 O O . TRP A 1 90 ? 15.384 5.958 -15.869 1.00 96.94 90 TRP A O 1
ATOM 726 N N . TYR A 1 91 ? 15.310 3.728 -16.159 1.00 95.75 91 TYR A N 1
ATOM 727 C CA . TYR A 1 91 ? 15.685 3.386 -14.785 1.00 95.75 91 TYR A CA 1
ATOM 728 C C . TYR A 1 91 ? 17.017 4.034 -14.370 1.00 95.75 91 TYR A C 1
ATOM 730 O O . TYR A 1 91 ? 17.086 4.699 -13.335 1.00 95.75 91 TYR A O 1
ATOM 738 N N . LEU A 1 92 ? 18.055 3.931 -15.211 1.00 96.44 92 LEU A N 1
ATOM 739 C CA . LEU A 1 92 ? 19.347 4.585 -14.959 1.00 96.44 92 LEU A CA 1
ATOM 740 C C . LEU A 1 92 ? 19.229 6.116 -14.894 1.00 96.44 92 LEU A C 1
ATOM 742 O O . LEU A 1 92 ? 19.904 6.758 -14.089 1.00 96.44 92 LEU A O 1
ATOM 746 N N . SER A 1 93 ? 18.364 6.716 -15.718 1.00 96.38 93 SER A N 1
ATOM 747 C CA . SER A 1 93 ? 18.147 8.167 -15.714 1.00 96.38 93 SER A CA 1
ATOM 748 C C . SER A 1 93 ? 17.520 8.663 -14.404 1.00 96.38 93 SER A C 1
ATOM 750 O O . SER A 1 93 ? 17.959 9.680 -13.860 1.00 96.38 93 SER A O 1
ATOM 752 N N . VAL A 1 94 ? 16.549 7.914 -13.866 1.00 94.81 94 VAL A N 1
ATOM 753 C CA . VAL A 1 94 ? 15.891 8.212 -12.587 1.00 94.81 94 VAL A CA 1
ATOM 754 C C . VAL A 1 94 ? 16.901 8.130 -11.444 1.00 94.81 94 VAL A C 1
ATOM 756 O O . VAL A 1 94 ? 16.970 9.050 -10.630 1.00 94.81 94 VAL A O 1
ATOM 759 N N . GLU A 1 95 ? 17.737 7.090 -11.423 1.00 93.69 95 GLU A N 1
ATOM 760 C CA . GLU A 1 95 ? 18.791 6.926 -10.414 1.00 93.69 95 GLU A CA 1
ATOM 761 C C . GLU A 1 95 ? 19.760 8.122 -10.411 1.00 93.69 95 GLU A C 1
ATOM 763 O O . GLU A 1 95 ? 20.022 8.734 -9.373 1.00 93.69 95 GLU A O 1
ATOM 768 N N . ILE A 1 96 ? 20.229 8.543 -11.592 1.00 94.31 96 ILE A N 1
ATOM 769 C CA . ILE A 1 96 ? 21.104 9.717 -11.735 1.00 94.31 96 ILE A CA 1
ATOM 770 C C . ILE A 1 96 ? 20.413 10.995 -11.235 1.00 94.31 96 ILE A C 1
ATOM 772 O O . ILE A 1 96 ? 21.061 11.838 -10.607 1.00 94.31 96 ILE A O 1
ATOM 776 N N . MET A 1 97 ? 19.115 11.165 -11.501 1.00 93.88 97 MET A N 1
ATOM 777 C CA . MET A 1 97 ? 18.349 12.330 -11.049 1.00 93.88 97 MET A CA 1
ATOM 778 C C . MET A 1 97 ? 18.242 12.390 -9.519 1.00 93.88 97 MET A C 1
ATOM 780 O O . MET A 1 97 ? 18.487 13.451 -8.941 1.00 93.88 97 MET A O 1
ATOM 784 N N . ILE A 1 98 ? 17.955 11.264 -8.860 1.00 91.94 98 ILE A N 1
ATOM 785 C CA . ILE A 1 98 ? 17.881 11.174 -7.392 1.00 91.94 98 ILE A CA 1
ATOM 786 C C . ILE A 1 98 ? 19.243 11.501 -6.766 1.00 91.94 98 ILE A C 1
ATOM 788 O O . ILE A 1 98 ? 19.334 12.322 -5.851 1.00 91.94 98 ILE A O 1
ATOM 792 N N . LEU A 1 99 ? 20.328 10.932 -7.303 1.00 90.88 99 LEU A N 1
ATOM 793 C CA . LEU A 1 99 ? 21.687 11.201 -6.821 1.00 90.88 99 LEU A CA 1
ATOM 794 C C . LEU A 1 99 ? 22.077 12.681 -6.945 1.00 90.88 99 LEU A C 1
ATOM 796 O O . LEU A 1 99 ? 22.823 13.198 -6.110 1.00 90.88 99 LEU A O 1
ATOM 800 N N . ARG A 1 100 ? 21.581 13.383 -7.970 1.00 92.12 100 ARG A N 1
ATOM 801 C CA . ARG A 1 100 ? 21.800 14.828 -8.129 1.00 92.12 100 ARG A CA 1
ATOM 802 C C . ARG A 1 100 ? 21.045 15.639 -7.078 1.00 92.12 100 ARG A C 1
ATOM 804 O O . ARG A 1 100 ? 21.641 16.543 -6.498 1.00 92.12 100 ARG A O 1
ATOM 811 N N . GLN A 1 101 ? 19.785 15.303 -6.803 1.00 87.81 101 GLN A N 1
ATOM 812 C CA . GLN A 1 101 ? 18.984 15.991 -5.782 1.00 87.81 101 GLN A CA 1
ATOM 813 C C . GLN A 1 101 ? 19.603 15.849 -4.384 1.00 87.81 101 GLN A C 1
ATOM 815 O O . GLN A 1 101 ? 19.804 16.854 -3.704 1.00 87.81 101 GLN A O 1
ATOM 820 N N . ASN A 1 102 ? 20.025 14.638 -4.008 1.00 86.31 102 ASN A N 1
ATOM 821 C CA . ASN A 1 102 ? 20.642 14.374 -2.700 1.00 86.31 102 ASN A CA 1
ATOM 822 C C . ASN A 1 102 ? 21.992 15.091 -2.503 1.00 86.31 102 ASN A C 1
ATOM 824 O O . ASN A 1 102 ? 22.388 15.392 -1.378 1.00 86.31 102 ASN A O 1
ATOM 828 N N . LYS A 1 103 ? 22.724 15.382 -3.588 1.00 80.94 103 LYS A N 1
ATOM 829 C CA . LYS A 1 103 ? 23.955 16.188 -3.518 1.00 80.94 103 LYS A CA 1
ATOM 830 C C . LYS A 1 103 ? 23.663 17.672 -3.291 1.00 80.94 103 LYS A C 1
ATOM 832 O O . LYS A 1 103 ? 24.407 18.325 -2.564 1.00 80.94 103 LYS A O 1
ATOM 837 N N . GLN A 1 104 ? 22.596 18.210 -3.881 1.00 71.75 104 GLN A N 1
ATOM 838 C CA . GLN A 1 104 ? 22.247 19.625 -3.724 1.00 71.75 104 GLN A CA 1
ATOM 839 C C . GLN A 1 104 ? 21.735 19.951 -2.315 1.00 71.75 104 GLN A C 1
ATOM 841 O O . GLN A 1 104 ? 22.128 20.976 -1.764 1.00 71.75 104 GLN A O 1
ATOM 846 N N . SER A 1 105 ? 20.962 19.060 -1.686 1.00 66.00 105 SER A N 1
ATOM 847 C CA . SER A 1 105 ? 20.500 19.242 -0.300 1.00 66.00 105 SER A CA 1
ATOM 848 C C . SER A 1 105 ? 21.654 19.298 0.709 1.00 66.00 105 SER A C 1
ATOM 850 O O . SER A 1 105 ? 21.649 20.142 1.596 1.00 66.00 105 SER A O 1
ATOM 852 N N . HIS A 1 106 ? 22.703 18.488 0.527 1.00 60.69 106 HIS A N 1
ATOM 853 C CA . HIS A 1 106 ? 23.886 18.512 1.399 1.00 60.69 106 HIS A CA 1
ATOM 854 C C . HIS A 1 106 ? 24.792 19.739 1.229 1.00 60.69 106 HIS A C 1
ATOM 856 O O . HIS A 1 106 ? 25.651 19.980 2.076 1.00 60.69 106 HIS A O 1
ATOM 862 N N . THR A 1 107 ? 24.631 20.505 0.148 1.00 62.28 107 THR A N 1
ATOM 863 C CA . THR A 1 107 ? 25.435 21.715 -0.097 1.00 62.28 107 THR A CA 1
ATOM 864 C C . THR A 1 107 ? 24.738 22.981 0.420 1.00 62.28 107 THR A C 1
ATOM 866 O O . THR A 1 107 ? 25.387 24.009 0.543 1.00 62.28 107 THR A O 1
ATOM 869 N N . ALA A 1 108 ? 23.440 22.909 0.744 1.00 58.12 108 ALA A N 1
ATOM 870 C CA . ALA A 1 108 ? 22.639 24.031 1.241 1.00 58.12 108 ALA A CA 1
ATOM 871 C C . ALA A 1 108 ? 22.568 24.126 2.784 1.00 58.12 108 ALA A C 1
ATOM 873 O O . ALA A 1 108 ? 22.071 25.119 3.305 1.00 58.12 108 ALA A O 1
ATOM 874 N N . GLU A 1 109 ? 23.058 23.113 3.510 1.00 55.38 109 GLU A N 1
ATOM 875 C CA . GLU A 1 109 ? 23.124 23.076 4.987 1.00 55.38 109 GLU A CA 1
ATOM 876 C C . GLU A 1 109 ? 24.519 23.428 5.558 1.00 55.38 109 GLU A C 1
ATOM 878 O O . GLU A 1 109 ? 24.769 23.230 6.747 1.00 55.38 109 GLU A O 1
ATOM 883 N N . LYS A 1 110 ? 25.441 23.938 4.730 1.00 47.97 110 LYS A N 1
ATOM 884 C CA . LYS A 1 110 ? 26.761 24.448 5.144 1.00 47.97 110 LYS A CA 1
ATOM 885 C C . LYS A 1 110 ? 26.897 25.920 4.795 1.00 47.97 110 LYS A C 1
ATOM 887 O O . LYS A 1 110 ? 27.519 26.635 5.608 1.00 47.97 110 LYS A O 1
#

Sequence (110 aa):
MILAKKTKRGRPTKMTQGTLRKLEELFVRGLSDEEACLLADIGTTTLYDYCKENPEFSERKELLKQRVKIRAKLNISKAIEDGDTDLSKWYLSVEIMILRQNKQSHTAEK

pLDDT: mean 88.25, std 16.09, range [36.56, 98.19]

Secondary structure (DSSP, 8-state):
----------PPPS--HHHHHHHHHHHHTT--HHHHHHHHT--HHHHHHHHHH-HHHHHHHHHHHHHHHHHHHHHHHHHHHTT-HHHHHHHHHHHHHHHHHHHHHHHS--

Organism: Streptococcus pneumoniae (NCBI:txid1313)

Foldseek 3Di:
DDDDDPDPPDDPQLPDPVLLVQLLVVLLVLDDLVVSCVVSVHDSVSVVVVCVVPVVSVVSSVVSNCNVVVVVVVVLVVVVVVPVVVSVVVVVVVVVVVVVVVVVVVVVVD

Radius of gyration: 22.5 Å; chains: 1; bounding box: 49×48×68 Å